Protein AF-A0A5S6QFU2-F1 (afdb_monomer_lite)

Sequence (114 aa):
MAAVKLAAVKLAAVKLAPVKIAAVKSAPSTAVMSLRLTETIKQETRMPIDNTVYWTDSTTVLYWLRTPARMSSFVVYRVAEIMEYSEAKDWRHVPGNLNPADDASRDVPANKLH

Secondary structure (DSSP, 8-state):
--------------------------HHHHHHHHHHHHHHHHHH-SS------EEES-HHHHHHHH--SS--HHHHHHHHHHHHH--GGGEEE--GGG-HHHHHHHT--GGG--

Structure (mmCIF, N/CA/C/O backbone):
data_AF-A0A5S6QFU2-F1
#
_entry.id   AF-A0A5S6QFU2-F1
#
loop_
_atom_site.group_PDB
_atom_site.id
_atom_site.type_symbol
_atom_site.label_atom_id
_atom_site.label_alt_id
_atom_site.label_comp_id
_atom_site.label_asym_id
_atom_site.label_entity_id
_atom_site.label_seq_id
_atom_site.pdbx_PDB_ins_code
_atom_site.Cartn_x
_atom_site.Cartn_y
_atom_site.Cartn_z
_atom_site.occupancy
_atom_site.B_iso_or_equiv
_atom_site.auth_seq_id
_atom_site.auth_comp_id
_atom_site.auth_asym_id
_atom_site.auth_atom_id
_atom_site.pdbx_PDB_model_num
ATOM 1 N N . MET A 1 1 ? -42.128 6.758 6.760 1.00 33.31 1 MET A N 1
ATOM 2 C CA . MET A 1 1 ? -41.348 5.639 6.190 1.00 33.31 1 MET A CA 1
ATOM 3 C C . MET A 1 1 ? -40.198 6.241 5.405 1.00 33.31 1 MET A C 1
ATOM 5 O O . MET A 1 1 ? -40.445 7.040 4.511 1.00 33.31 1 MET A O 1
ATOM 9 N N . ALA A 1 2 ? -38.970 5.989 5.849 1.00 33.03 2 ALA A N 1
ATOM 10 C CA . ALA A 1 2 ? -37.760 6.621 5.340 1.00 33.03 2 ALA A CA 1
ATOM 11 C C . ALA A 1 2 ? -37.339 6.030 3.987 1.00 33.03 2 ALA A C 1
ATOM 13 O O . ALA A 1 2 ? -37.441 4.825 3.779 1.00 33.03 2 ALA A O 1
ATOM 14 N N . ALA A 1 3 ? -36.798 6.873 3.111 1.00 26.97 3 ALA A N 1
ATOM 15 C CA . ALA A 1 3 ? -35.983 6.448 1.981 1.00 26.97 3 ALA A CA 1
ATOM 16 C C . ALA A 1 3 ? -34.717 7.311 1.976 1.00 26.97 3 ALA A C 1
ATOM 18 O O . ALA A 1 3 ? -34.680 8.396 1.399 1.00 26.97 3 ALA A O 1
ATOM 19 N N . VAL A 1 4 ? -33.686 6.848 2.682 1.00 25.03 4 VAL A N 1
ATOM 20 C CA . VAL A 1 4 ? -32.343 7.423 2.581 1.00 25.03 4 VAL A CA 1
ATOM 21 C C . VAL A 1 4 ? -31.719 6.835 1.319 1.00 25.03 4 VAL A C 1
ATOM 23 O O . VAL A 1 4 ? -31.363 5.661 1.280 1.00 25.03 4 VAL A O 1
ATOM 26 N N . LYS A 1 5 ? -31.650 7.640 0.255 1.00 26.06 5 LYS A N 1
ATOM 27 C CA . LYS A 1 5 ? -30.899 7.302 -0.959 1.00 26.06 5 LYS A CA 1
ATOM 28 C C . LYS A 1 5 ? -29.410 7.289 -0.617 1.00 26.06 5 LYS A C 1
ATOM 30 O O . LYS A 1 5 ? -28.877 8.291 -0.147 1.00 26.06 5 LYS A O 1
ATOM 35 N N . LEU A 1 6 ? -28.758 6.157 -0.863 1.00 23.86 6 LEU A N 1
ATOM 36 C CA . LEU A 1 6 ? -27.311 6.000 -0.759 1.00 23.86 6 LEU A CA 1
ATOM 37 C C . LEU A 1 6 ? -26.656 6.899 -1.822 1.00 23.86 6 LEU A C 1
ATOM 39 O O . LEU A 1 6 ? -26.741 6.624 -3.019 1.00 23.86 6 LEU A O 1
ATOM 43 N N . ALA A 1 7 ? -26.067 8.016 -1.401 1.00 23.62 7 ALA A N 1
ATOM 44 C CA . ALA A 1 7 ? -25.291 8.874 -2.282 1.00 23.62 7 ALA A CA 1
ATOM 45 C C . ALA A 1 7 ? -23.922 8.220 -2.502 1.00 23.62 7 ALA A C 1
ATOM 47 O O . ALA A 1 7 ? -23.097 8.163 -1.594 1.00 23.62 7 ALA A O 1
ATOM 48 N N . ALA A 1 8 ? -23.690 7.703 -3.707 1.00 24.34 8 ALA A N 1
ATOM 49 C CA . ALA A 1 8 ? -22.358 7.320 -4.146 1.00 24.34 8 ALA A CA 1
ATOM 50 C C . ALA A 1 8 ? -21.486 8.583 -4.181 1.00 24.34 8 ALA A C 1
ATOM 52 O O . ALA A 1 8 ? -21.774 9.515 -4.938 1.00 24.34 8 ALA A O 1
ATOM 53 N N . VAL A 1 9 ? -20.437 8.631 -3.357 1.00 23.47 9 VAL A N 1
ATOM 54 C CA . VAL A 1 9 ? -19.441 9.708 -3.396 1.00 23.47 9 VAL A CA 1
ATOM 55 C C . VAL A 1 9 ? -18.631 9.541 -4.678 1.00 23.47 9 VAL A C 1
ATOM 57 O O . VAL A 1 9 ? -17.622 8.846 -4.745 1.00 23.47 9 VAL A O 1
ATOM 60 N N . LYS A 1 10 ? -19.130 10.165 -5.741 1.00 24.03 10 LYS A N 1
ATOM 61 C CA . LYS A 1 10 ? -18.401 10.428 -6.974 1.00 24.03 10 LYS A CA 1
ATOM 62 C C . LYS A 1 10 ? -17.471 11.597 -6.651 1.00 24.03 10 LYS A C 1
ATOM 64 O O . LYS A 1 10 ? -17.948 12.717 -6.491 1.00 24.03 10 LYS A O 1
ATOM 69 N N . LEU A 1 11 ? -16.168 11.350 -6.509 1.00 28.27 11 LEU A N 1
ATOM 70 C CA . LEU A 1 11 ? -15.172 12.425 -6.478 1.00 28.27 11 LEU A CA 1
ATOM 71 C C . LEU A 1 11 ? -15.258 13.156 -7.823 1.00 28.27 11 LEU A C 1
ATOM 73 O O . LEU A 1 11 ? -14.747 12.692 -8.841 1.00 28.27 11 LEU A O 1
ATOM 77 N N . ALA A 1 12 ? -16.012 14.253 -7.852 1.00 25.98 12 ALA A N 1
ATOM 78 C CA . ALA A 1 12 ? -16.141 15.098 -9.021 1.00 25.98 12 ALA A CA 1
ATOM 79 C C . ALA A 1 12 ? -14.771 15.721 -9.300 1.00 25.98 12 ALA A C 1
ATOM 81 O O . ALA A 1 12 ? -14.246 16.481 -8.488 1.00 25.98 12 ALA A O 1
ATOM 82 N N . ALA A 1 13 ? -14.188 15.390 -10.450 1.00 29.97 13 ALA A N 1
ATOM 83 C CA . ALA A 1 13 ? -13.019 16.080 -10.962 1.00 29.97 13 ALA A CA 1
ATOM 84 C C . ALA A 1 13 ? -13.386 17.556 -11.182 1.00 29.97 13 ALA A C 1
ATOM 86 O O . ALA A 1 13 ? -14.076 17.907 -12.141 1.00 29.97 13 ALA A O 1
ATOM 87 N N . VAL A 1 14 ? -12.947 18.431 -10.277 1.00 27.80 14 VAL A N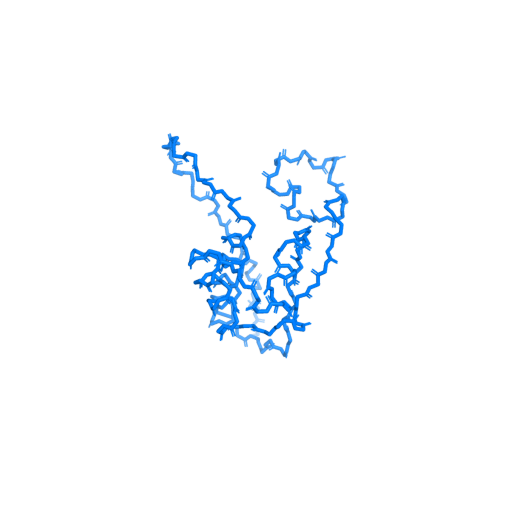 1
ATOM 88 C CA . VAL A 1 14 ? -12.969 19.875 -10.506 1.00 27.80 14 VAL A CA 1
ATOM 89 C C . VAL A 1 14 ? -11.963 20.152 -11.622 1.00 27.80 14 VAL A C 1
ATOM 91 O O . VAL A 1 14 ? -10.762 19.946 -11.452 1.00 27.80 14 VAL A O 1
ATOM 94 N N . LYS A 1 15 ? -12.451 20.591 -12.788 1.00 32.97 15 LYS A N 1
ATOM 95 C CA . LYS A 1 15 ? -11.609 21.096 -13.882 1.00 32.97 15 LYS A CA 1
ATOM 96 C C . LYS A 1 15 ? -10.897 22.369 -13.412 1.00 32.97 15 LYS A C 1
ATOM 98 O O . LYS A 1 15 ? -11.430 23.466 -13.547 1.00 32.97 15 LYS A O 1
ATOM 103 N N . LEU A 1 16 ? -9.690 22.221 -12.877 1.00 29.39 16 LEU A N 1
ATOM 104 C CA . LEU A 1 16 ? -8.722 23.309 -12.747 1.00 29.39 16 LEU A CA 1
ATOM 105 C C . LEU A 1 16 ? -7.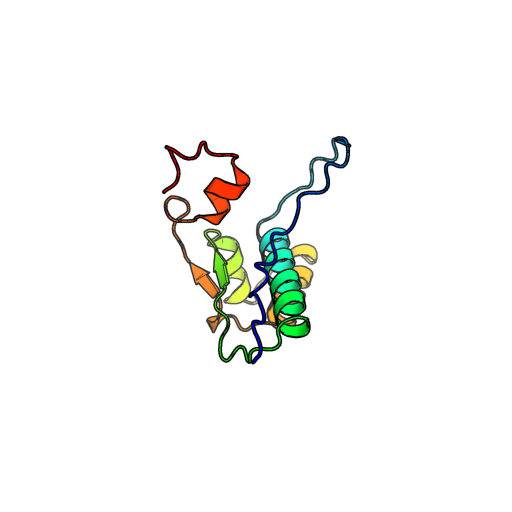859 23.324 -14.017 1.00 29.39 16 LEU A C 1
ATOM 107 O O . LEU A 1 16 ? -7.340 22.290 -14.434 1.00 29.39 16 LEU A O 1
ATOM 111 N N . ALA A 1 17 ? -7.765 24.485 -14.669 1.00 31.02 17 ALA A N 1
ATOM 112 C CA . ALA A 1 17 ? -6.983 24.693 -15.888 1.00 31.02 17 ALA A CA 1
ATOM 113 C C . ALA A 1 17 ? -5.505 24.267 -15.703 1.00 31.02 17 ALA A C 1
ATOM 115 O O . ALA A 1 17 ? -4.973 24.356 -14.594 1.00 31.02 17 ALA A O 1
ATOM 116 N N . PRO A 1 18 ? -4.821 23.790 -16.762 1.00 36.06 18 PRO A N 1
ATOM 117 C CA . PRO A 1 18 ? -3.590 23.029 -16.609 1.00 36.06 18 PRO A CA 1
ATOM 118 C C . PRO A 1 18 ? -2.398 23.951 -16.349 1.00 36.06 18 PRO A C 1
ATOM 120 O O . PRO A 1 18 ? -1.824 24.530 -17.270 1.00 36.06 18 PRO A O 1
ATOM 123 N N . VAL A 1 19 ? -1.955 24.024 -15.097 1.00 33.69 19 VAL A N 1
ATOM 124 C CA . VAL A 1 19 ? -0.565 24.382 -14.812 1.00 33.69 19 VAL A CA 1
ATOM 125 C C . VAL A 1 19 ? 0.262 23.133 -15.111 1.00 33.69 19 VAL A C 1
ATOM 127 O O . VAL A 1 19 ? 0.108 22.111 -14.443 1.00 33.69 19 VAL A O 1
ATOM 130 N N . LYS A 1 20 ? 1.118 23.179 -16.138 1.00 35.34 20 LYS A N 1
ATOM 131 C CA . LYS A 1 20 ? 2.079 22.106 -16.447 1.00 35.34 20 LYS A CA 1
ATOM 132 C C . LYS A 1 20 ? 3.187 22.072 -15.388 1.00 35.34 20 LYS A C 1
ATOM 134 O O . LYS A 1 20 ? 4.334 22.399 -15.660 1.00 35.34 20 LYS A O 1
ATOM 139 N N . ILE A 1 21 ? 2.841 21.666 -14.174 1.00 36.09 21 ILE A N 1
ATOM 140 C CA . ILE A 1 21 ? 3.796 21.086 -13.240 1.00 36.09 21 ILE A CA 1
ATOM 141 C C . ILE A 1 21 ? 3.713 19.597 -13.530 1.00 36.09 21 ILE A C 1
ATOM 143 O O . ILE A 1 21 ? 2.682 18.973 -13.279 1.00 36.09 21 ILE A O 1
ATOM 147 N N . ALA A 1 22 ? 4.761 19.027 -14.120 1.00 40.09 22 ALA A N 1
ATOM 148 C CA . ALA A 1 22 ? 4.888 17.581 -14.179 1.00 40.09 22 ALA A CA 1
ATOM 149 C C . ALA A 1 22 ? 4.978 17.085 -12.729 1.00 40.09 22 ALA A C 1
ATOM 151 O O . ALA A 1 22 ? 6.049 17.077 -12.127 1.00 40.09 22 ALA A O 1
ATOM 152 N N . ALA A 1 23 ? 3.833 16.760 -12.128 1.00 47.66 23 ALA A N 1
ATOM 153 C CA . ALA A 1 23 ? 3.791 16.109 -10.836 1.00 47.66 23 ALA A CA 1
ATOM 154 C C . ALA A 1 23 ? 4.516 14.778 -11.017 1.00 47.66 23 ALA A C 1
ATOM 156 O O . ALA A 1 23 ? 4.028 13.894 -11.723 1.00 47.66 23 ALA A O 1
ATOM 157 N N . VAL A 1 24 ? 5.708 14.653 -10.434 1.00 46.88 24 VAL A N 1
ATOM 158 C CA . VAL A 1 24 ? 6.432 13.386 -10.381 1.00 46.88 24 VAL A CA 1
ATOM 159 C C . VAL A 1 24 ? 5.574 12.439 -9.547 1.00 46.88 24 VAL A C 1
ATOM 161 O O . VAL A 1 24 ? 5.630 12.434 -8.318 1.00 46.88 24 VAL A O 1
ATOM 164 N N . LYS A 1 25 ? 4.711 11.670 -10.215 1.00 59.06 25 LYS A N 1
ATOM 165 C CA . LYS A 1 25 ? 3.901 10.622 -9.595 1.00 59.06 25 LYS A CA 1
ATOM 166 C C . LYS A 1 25 ? 4.818 9.442 -9.303 1.00 59.06 25 LYS A C 1
ATOM 168 O O . LYS A 1 25 ? 4.886 8.481 -10.060 1.00 59.06 25 LYS A O 1
ATOM 173 N N . SER A 1 26 ? 5.589 9.547 -8.227 1.00 71.00 26 SER A N 1
ATOM 174 C CA . SER A 1 26 ? 6.337 8.402 -7.723 1.00 71.00 26 SER A CA 1
ATOM 175 C C . SER A 1 26 ? 5.352 7.396 -7.114 1.00 71.00 26 SER A C 1
ATOM 177 O O . SER A 1 26 ? 4.405 7.798 -6.435 1.00 71.00 26 SER A O 1
ATOM 179 N N . ALA A 1 27 ? 5.578 6.094 -7.316 1.00 78.81 27 ALA A N 1
ATOM 180 C CA . ALA A 1 27 ? 4.771 5.034 -6.705 1.00 78.81 27 ALA A CA 1
ATOM 181 C C . ALA A 1 27 ? 4.495 5.226 -5.189 1.00 78.81 27 ALA A C 1
ATOM 183 O O . ALA A 1 27 ? 3.342 5.063 -4.784 1.00 78.81 27 ALA A O 1
ATOM 184 N N . PRO A 1 28 ? 5.463 5.652 -4.344 1.00 77.88 28 PRO A N 1
ATOM 185 C CA . PRO A 1 28 ? 5.186 5.880 -2.924 1.00 77.88 28 PRO A CA 1
ATOM 186 C C . PRO A 1 28 ? 4.292 7.105 -2.674 1.00 77.88 28 PRO A C 1
ATOM 188 O O . PRO A 1 28 ? 3.538 7.123 -1.707 1.00 77.88 28 PRO A O 1
ATOM 191 N N . SER A 1 29 ? 4.303 8.117 -3.549 1.00 83.00 29 SER A N 1
ATOM 192 C CA . SER A 1 29 ? 3.356 9.239 -3.458 1.00 83.00 29 SER A CA 1
ATOM 193 C C . SER A 1 29 ? 1.922 8.809 -3.774 1.00 83.00 29 SER A C 1
ATOM 195 O O . SER A 1 29 ? 0.992 9.267 -3.114 1.00 83.00 29 SER A O 1
ATOM 197 N N . THR A 1 30 ? 1.731 7.910 -4.742 1.00 82.00 30 THR A N 1
ATOM 198 C CA . THR A 1 30 ? 0.410 7.338 -5.055 1.00 82.00 30 THR A CA 1
ATOM 199 C C . THR A 1 30 ? -0.112 6.473 -3.906 1.00 82.00 30 THR A C 1
ATOM 201 O O . THR A 1 30 ? -1.291 6.554 -3.558 1.00 82.00 30 THR A O 1
ATOM 204 N N . ALA A 1 31 ? 0.769 5.695 -3.271 1.00 85.88 31 ALA A N 1
ATOM 205 C CA . ALA A 1 31 ? 0.444 4.904 -2.086 1.00 85.88 31 ALA A CA 1
ATOM 206 C C . ALA A 1 31 ? -0.019 5.794 -0.917 1.00 85.88 31 ALA A C 1
ATOM 208 O O . ALA A 1 31 ? -1.093 5.569 -0.365 1.00 85.88 31 ALA A O 1
ATOM 209 N N . VAL A 1 32 ? 0.724 6.866 -0.618 1.00 87.56 32 VAL A N 1
ATOM 210 C CA . VAL A 1 32 ? 0.334 7.861 0.398 1.00 87.56 32 VAL A CA 1
ATOM 211 C C . VAL A 1 32 ? -1.005 8.529 0.072 1.00 87.56 32 VAL A C 1
ATOM 213 O O . VAL A 1 32 ? -1.844 8.689 0.954 1.00 87.56 32 VAL A O 1
ATOM 216 N N . MET A 1 33 ? -1.241 8.911 -1.186 1.00 87.69 33 MET A N 1
ATOM 217 C CA . MET A 1 33 ? -2.519 9.515 -1.584 1.00 87.69 33 MET A CA 1
ATOM 218 C C . MET A 1 33 ? -3.694 8.557 -1.339 1.00 87.69 33 MET A C 1
ATOM 220 O O . MET A 1 33 ? -4.731 8.970 -0.824 1.00 87.69 33 MET A O 1
ATOM 224 N N . SER A 1 34 ? -3.518 7.278 -1.676 1.00 85.69 34 SER A N 1
ATOM 225 C CA . SER A 1 34 ? -4.541 6.241 -1.486 1.00 85.69 34 SER A CA 1
ATOM 226 C C . SER A 1 34 ? -4.850 6.016 -0.004 1.00 85.69 34 SER A C 1
ATOM 228 O O . SER A 1 34 ? -6.014 5.881 0.375 1.00 85.69 34 SER A O 1
ATOM 230 N N . LEU A 1 35 ? -3.817 6.045 0.840 1.00 88.62 35 LEU A N 1
ATOM 231 C CA . LEU A 1 35 ? -3.938 5.959 2.293 1.00 88.62 35 LEU A CA 1
ATOM 232 C C . LEU A 1 35 ? -4.756 7.130 2.856 1.00 88.62 35 LEU A C 1
ATOM 234 O O . LEU A 1 35 ? -5.764 6.918 3.520 1.00 88.62 35 LEU A O 1
ATOM 238 N N . ARG A 1 36 ? -4.382 8.369 2.514 1.00 89.69 36 ARG A N 1
ATOM 239 C CA . ARG A 1 36 ? -5.084 9.580 2.971 1.00 89.69 36 ARG A CA 1
ATOM 240 C C . ARG A 1 36 ? -6.550 9.591 2.544 1.00 89.69 36 ARG A C 1
ATOM 242 O O . ARG A 1 36 ? -7.415 9.920 3.347 1.00 89.69 36 ARG A O 1
ATOM 249 N N . LEU A 1 37 ? -6.833 9.197 1.299 1.00 88.38 37 LEU A N 1
ATOM 250 C CA . LEU A 1 37 ? -8.206 9.073 0.810 1.00 88.38 37 LEU A CA 1
ATOM 251 C C . LEU A 1 37 ? -8.996 8.036 1.617 1.00 88.38 37 LEU A C 1
ATOM 253 O O . LEU A 1 37 ? -10.160 8.262 1.936 1.00 88.38 37 LEU A O 1
ATOM 257 N N . THR A 1 38 ? -8.364 6.916 1.960 1.00 87.50 38 THR A N 1
ATOM 258 C CA . THR A 1 38 ? -8.991 5.866 2.768 1.00 87.50 38 THR A CA 1
ATOM 259 C C . THR A 1 38 ? -9.326 6.367 4.169 1.00 87.50 38 THR A C 1
ATOM 261 O O . THR A 1 38 ? -10.426 6.111 4.650 1.00 87.50 38 THR A O 1
ATOM 264 N N . GLU A 1 39 ? -8.438 7.145 4.789 1.00 88.81 39 GLU A N 1
ATOM 265 C CA . GLU A 1 39 ? -8.706 7.781 6.082 1.00 88.81 39 GLU A CA 1
ATOM 266 C C . GLU A 1 39 ? -9.866 8.778 6.001 1.00 88.81 39 GLU A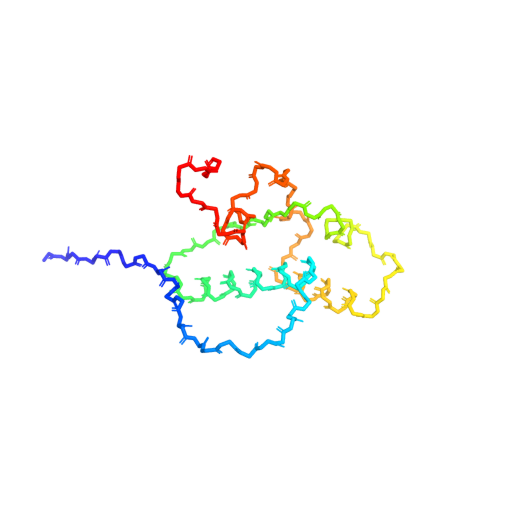 C 1
ATOM 268 O O . GLU A 1 39 ? -10.759 8.746 6.845 1.00 88.81 39 GLU A O 1
ATOM 273 N N . THR A 1 40 ? -9.942 9.590 4.942 1.00 89.62 40 THR A N 1
ATOM 274 C CA . THR A 1 40 ? -11.112 10.453 4.709 1.00 89.62 40 THR A CA 1
ATOM 275 C C . THR A 1 40 ? -12.394 9.633 4.558 1.00 89.62 40 THR A C 1
ATOM 277 O O . THR A 1 40 ? -13.408 9.956 5.166 1.00 89.62 40 THR A O 1
ATOM 280 N N . ILE A 1 41 ? -12.370 8.534 3.798 1.00 87.69 41 ILE A N 1
ATOM 281 C CA . ILE A 1 41 ? -13.546 7.665 3.630 1.00 87.69 41 ILE A CA 1
ATOM 282 C C . ILE A 1 41 ? -13.973 7.055 4.968 1.00 87.69 41 ILE A C 1
ATOM 284 O O . ILE A 1 41 ? -15.166 7.036 5.256 1.00 87.69 41 ILE A O 1
ATOM 288 N N . LYS A 1 42 ? -13.026 6.586 5.789 1.00 85.38 42 LYS A N 1
ATOM 289 C CA . LYS A 1 42 ? -13.301 6.042 7.128 1.00 85.38 42 LYS A CA 1
ATOM 290 C C . LYS A 1 42 ? -13.919 7.082 8.062 1.00 85.38 42 LYS A C 1
ATOM 292 O O . LYS A 1 42 ? -14.798 6.733 8.839 1.00 85.38 42 LYS A O 1
ATOM 297 N N . GLN A 1 43 ? -13.475 8.334 7.981 1.00 88.56 43 GLN A N 1
ATOM 298 C CA . GLN A 1 43 ? -14.008 9.432 8.793 1.00 88.56 43 GLN A CA 1
ATOM 299 C C . G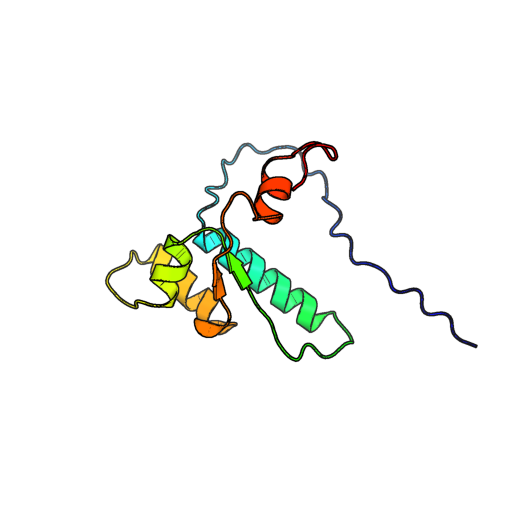LN A 1 43 ? -15.427 9.835 8.372 1.00 88.56 43 GLN A C 1
ATOM 301 O O . GLN A 1 43 ? -16.269 10.110 9.223 1.00 88.56 43 GLN A O 1
ATOM 306 N N . GLU A 1 44 ? -15.700 9.855 7.067 1.00 92.00 44 GLU A N 1
ATOM 307 C CA . GLU A 1 44 ? -16.976 10.334 6.520 1.00 92.00 44 GLU A CA 1
ATOM 308 C C . GLU A 1 44 ? -18.046 9.235 6.414 1.00 92.00 44 GLU A C 1
ATOM 310 O O . GLU A 1 44 ? -19.247 9.516 6.317 1.00 92.00 44 GLU A O 1
ATOM 315 N N . THR A 1 45 ? -17.644 7.961 6.412 1.00 88.56 45 THR A N 1
ATOM 316 C CA . THR A 1 45 ? -18.589 6.846 6.338 1.00 88.56 45 THR A CA 1
ATOM 317 C C . THR A 1 45 ? -19.272 6.600 7.680 1.00 88.56 45 THR A C 1
ATOM 319 O O . THR A 1 45 ? -18.664 6.606 8.744 1.00 88.56 45 THR A O 1
ATOM 322 N N . ARG A 1 46 ? -20.575 6.313 7.631 1.00 88.94 46 ARG A N 1
ATOM 323 C CA . ARG A 1 46 ? -21.362 5.903 8.809 1.00 88.94 46 ARG A CA 1
ATOM 324 C C . ARG A 1 46 ? -21.334 4.394 9.047 1.00 88.94 46 ARG A C 1
ATOM 326 O O . ARG A 1 46 ? -21.939 3.921 10.004 1.00 88.94 46 ARG A O 1
ATOM 333 N N . MET A 1 47 ? -20.713 3.641 8.141 1.00 86.56 47 MET A N 1
ATOM 334 C CA . MET A 1 47 ? -20.613 2.187 8.216 1.00 86.56 47 MET A CA 1
ATOM 335 C C . MET A 1 47 ? -19.248 1.794 8.784 1.00 86.56 47 MET A C 1
ATOM 337 O O . MET A 1 47 ? -18.244 2.313 8.297 1.00 86.56 47 MET A O 1
ATOM 341 N N . PRO A 1 48 ? -19.183 0.882 9.769 1.00 83.50 48 PRO A N 1
ATOM 342 C CA . PRO A 1 48 ? -17.905 0.391 10.263 1.00 83.50 48 PRO A CA 1
ATOM 343 C C . PRO A 1 48 ? -17.138 -0.305 9.131 1.00 83.50 48 PRO A C 1
ATOM 345 O O . PRO A 1 48 ? -17.712 -1.066 8.351 1.00 83.50 48 PRO A O 1
ATOM 348 N N . ILE A 1 49 ? -15.841 -0.014 9.032 1.00 83.94 49 ILE A N 1
ATOM 349 C CA . ILE A 1 49 ? -14.918 -0.692 8.119 1.00 83.94 49 ILE A CA 1
ATOM 350 C C . ILE A 1 49 ? -14.067 -1.632 8.967 1.00 83.94 49 ILE A C 1
ATOM 352 O O . ILE A 1 49 ? -13.163 -1.184 9.667 1.00 83.94 49 ILE A O 1
ATOM 356 N N . ASP A 1 50 ? -14.359 -2.930 8.891 1.00 83.38 50 ASP A N 1
ATOM 357 C CA . ASP A 1 50 ? -13.672 -3.948 9.699 1.00 83.38 50 ASP A CA 1
ATOM 358 C C . ASP A 1 50 ? -12.255 -4.250 9.195 1.00 83.38 50 ASP A C 1
ATOM 360 O O . ASP A 1 50 ? -11.378 -4.630 9.967 1.00 83.38 50 ASP A O 1
ATOM 364 N N . ASN A 1 51 ? -12.022 -4.109 7.885 1.00 84.50 51 ASN A N 1
ATOM 365 C CA . ASN A 1 51 ? -10.733 -4.402 7.269 1.00 84.50 51 ASN A CA 1
ATOM 366 C C . ASN A 1 51 ? -10.479 -3.525 6.037 1.00 84.50 51 ASN A C 1
ATOM 368 O O . ASN A 1 51 ? -11.402 -3.179 5.301 1.00 84.50 51 ASN A O 1
ATOM 372 N N . THR A 1 52 ? -9.212 -3.199 5.788 1.00 88.25 52 THR A N 1
ATOM 373 C CA . THR A 1 52 ? -8.760 -2.422 4.629 1.00 88.25 52 THR A CA 1
ATOM 374 C C . THR A 1 52 ? -7.632 -3.169 3.926 1.00 88.25 52 THR A C 1
ATOM 376 O O . THR A 1 52 ? -6.692 -3.618 4.570 1.00 88.25 52 THR A O 1
ATOM 379 N N . VAL A 1 53 ? -7.711 -3.298 2.599 1.00 89.81 53 VAL A N 1
ATOM 380 C CA . VAL A 1 53 ? -6.660 -3.925 1.783 1.00 89.81 53 VAL A CA 1
ATOM 381 C C . VAL A 1 53 ? -6.217 -2.947 0.704 1.00 89.81 53 VAL A C 1
ATOM 383 O O . VAL A 1 53 ? -7.043 -2.452 -0.062 1.00 89.81 53 VAL A O 1
ATOM 386 N N . TYR A 1 54 ? -4.911 -2.713 0.616 1.00 89.88 54 TYR A N 1
ATOM 387 C CA . TYR A 1 54 ? -4.294 -1.833 -0.371 1.00 89.88 54 TYR A CA 1
ATOM 388 C C . TYR A 1 54 ? -3.653 -2.662 -1.484 1.00 89.88 54 TYR A C 1
ATOM 390 O O . TYR A 1 54 ? -2.841 -3.551 -1.227 1.00 89.88 54 TYR A O 1
ATOM 398 N N . TRP A 1 55 ? -3.998 -2.370 -2.735 1.00 89.31 55 TRP A N 1
ATOM 399 C CA . TRP A 1 55 ? -3.436 -3.050 -3.902 1.00 89.31 55 TRP A CA 1
ATOM 400 C C . TRP A 1 55 ? -2.482 -2.124 -4.650 1.00 89.31 55 TRP A C 1
ATOM 402 O O . TRP A 1 55 ? -2.789 -0.956 -4.880 1.00 89.31 55 TRP A O 1
ATOM 412 N N . THR A 1 56 ? -1.318 -2.643 -5.038 1.00 87.62 56 THR A N 1
ATOM 413 C CA . THR A 1 56 ? -0.348 -1.913 -5.860 1.00 87.62 56 THR A CA 1
ATOM 414 C C . THR A 1 56 ? 0.331 -2.835 -6.867 1.00 87.62 56 THR A C 1
ATOM 416 O O . THR A 1 56 ? 0.680 -3.978 -6.568 1.00 87.62 56 THR A O 1
ATOM 419 N N . ASP A 1 57 ? 0.559 -2.330 -8.071 1.00 86.81 57 ASP A N 1
ATOM 420 C CA . ASP A 1 57 ? 1.404 -2.958 -9.088 1.00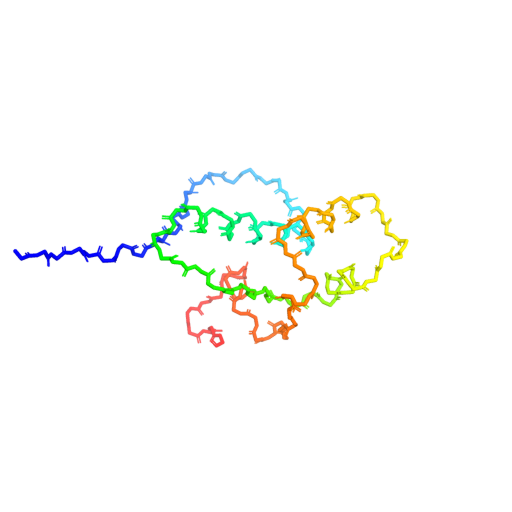 86.81 57 ASP A CA 1
ATOM 421 C C . ASP A 1 57 ? 2.894 -2.647 -8.908 1.00 86.81 57 ASP A C 1
ATOM 423 O O . ASP A 1 57 ? 3.751 -3.259 -9.546 1.00 86.81 57 ASP A O 1
ATOM 427 N N . SER A 1 58 ? 3.233 -1.755 -7.976 1.00 86.88 58 SER A N 1
ATOM 428 C CA . SER A 1 58 ? 4.611 -1.410 -7.678 1.00 86.88 58 SER A CA 1
ATOM 429 C C . SER A 1 58 ? 5.230 -2.413 -6.708 1.00 86.88 58 SER A C 1
ATOM 431 O O . SER A 1 58 ? 5.082 -2.323 -5.486 1.00 86.88 58 SER A O 1
ATOM 433 N N . THR A 1 59 ? 6.011 -3.344 -7.251 1.00 87.44 59 THR A N 1
ATOM 434 C CA . THR A 1 59 ? 6.864 -4.236 -6.448 1.00 87.44 59 THR A CA 1
ATOM 435 C C . THR A 1 59 ? 7.861 -3.453 -5.591 1.00 87.44 59 THR A C 1
ATOM 437 O O . THR A 1 59 ? 8.186 -3.886 -4.489 1.00 87.44 59 THR A O 1
ATOM 440 N N . THR A 1 60 ? 8.274 -2.263 -6.037 1.00 87.31 60 THR A N 1
ATOM 441 C CA . THR A 1 60 ? 9.117 -1.329 -5.281 1.00 87.31 60 THR A CA 1
ATOM 442 C C . THR A 1 60 ? 8.454 -0.860 -3.984 1.00 87.31 60 THR A C 1
ATOM 444 O O . THR A 1 60 ? 9.088 -0.904 -2.932 1.00 87.31 60 THR A O 1
ATOM 447 N N . VAL A 1 61 ? 7.176 -0.457 -4.025 1.00 86.69 61 VAL A N 1
ATOM 448 C CA . VAL A 1 61 ? 6.430 -0.060 -2.815 1.00 86.69 61 VAL A CA 1
ATOM 449 C C . VAL A 1 61 ? 6.337 -1.235 -1.845 1.00 86.69 61 VAL A C 1
ATOM 451 O O . VAL A 1 61 ? 6.640 -1.089 -0.665 1.00 86.69 61 VAL A O 1
ATOM 454 N N . LEU A 1 62 ? 6.002 -2.424 -2.349 1.00 90.50 62 LEU A N 1
ATOM 455 C CA . LEU A 1 62 ? 5.906 -3.631 -1.526 1.00 90.50 62 LEU A CA 1
ATOM 456 C C . LEU A 1 62 ? 7.241 -4.043 -0.904 1.00 90.50 62 LEU A C 1
ATOM 458 O O . LEU A 1 62 ? 7.272 -4.486 0.243 1.00 90.50 62 LEU A O 1
ATOM 462 N N . TYR A 1 63 ? 8.337 -3.906 -1.648 1.00 90.06 63 TYR A N 1
ATOM 463 C CA . TYR A 1 63 ? 9.680 -4.150 -1.140 1.00 90.06 63 TYR A CA 1
ATOM 464 C C . TYR A 1 63 ? 10.001 -3.202 0.019 1.00 90.06 63 TYR A C 1
ATOM 466 O O . TYR A 1 63 ? 10.419 -3.651 1.085 1.00 90.06 63 TYR A O 1
ATOM 474 N N . TRP A 1 64 ? 9.730 -1.906 -0.140 1.00 88.75 64 TRP A N 1
ATOM 475 C CA . TRP A 1 64 ? 10.009 -0.925 0.906 1.00 88.75 64 TRP A CA 1
ATOM 476 C C . TRP A 1 64 ? 9.183 -1.127 2.177 1.00 88.75 64 TRP A C 1
ATOM 478 O O . TRP A 1 64 ? 9.709 -0.964 3.274 1.00 88.75 64 TRP A O 1
ATOM 488 N N . LEU A 1 65 ? 7.920 -1.538 2.052 1.00 90.12 65 LEU A N 1
ATOM 489 C CA . LEU A 1 65 ? 7.073 -1.828 3.214 1.00 90.12 65 LEU A CA 1
ATOM 490 C C . LEU A 1 65 ? 7.550 -3.051 4.009 1.00 90.12 65 LEU A C 1
ATOM 492 O O . LEU A 1 65 ? 7.300 -3.143 5.207 1.00 90.12 65 LEU A O 1
ATOM 496 N N . ARG A 1 66 ? 8.233 -3.999 3.357 1.00 90.62 66 ARG A N 1
ATOM 497 C CA . ARG A 1 66 ? 8.680 -5.257 3.979 1.00 90.62 66 ARG A CA 1
ATOM 498 C C . ARG A 1 66 ? 10.134 -5.245 4.424 1.00 90.62 66 ARG A C 1
ATOM 500 O O . ARG A 1 66 ? 10.539 -6.114 5.190 1.00 90.62 66 ARG A O 1
ATOM 507 N N . THR A 1 67 ? 10.943 -4.319 3.926 1.00 84.88 67 THR A N 1
ATOM 508 C CA . THR A 1 67 ? 12.386 -4.319 4.168 1.00 84.88 67 THR A CA 1
ATOM 509 C C . THR A 1 67 ? 12.841 -2.945 4.642 1.00 84.88 67 THR A C 1
ATOM 511 O O . THR A 1 67 ? 12.963 -2.043 3.824 1.00 84.88 67 THR A O 1
ATOM 514 N N . PRO A 1 68 ? 13.180 -2.765 5.929 1.00 63.91 68 PRO A N 1
ATOM 515 C CA . PRO A 1 68 ? 13.564 -1.459 6.475 1.00 63.91 68 PRO A CA 1
ATOM 516 C C . PRO A 1 68 ? 14.996 -0.993 6.112 1.00 63.91 68 PRO A C 1
ATOM 518 O O . PRO A 1 68 ? 15.585 -0.192 6.832 1.00 63.91 68 PRO A O 1
ATOM 521 N N . ALA A 1 69 ? 15.604 -1.465 5.017 1.00 68.12 69 ALA A N 1
ATOM 522 C CA . ALA A 1 69 ? 17.028 -1.231 4.746 1.00 68.12 69 ALA A CA 1
ATOM 523 C C . ALA A 1 69 ? 17.304 -0.156 3.675 1.00 68.12 69 ALA A C 1
ATOM 525 O O . ALA A 1 69 ? 16.741 -0.190 2.584 1.00 68.12 69 ALA A O 1
ATOM 526 N N . ARG A 1 70 ? 18.232 0.760 4.011 1.00 71.31 70 ARG A N 1
ATOM 527 C CA . ARG A 1 70 ? 18.903 1.785 3.173 1.00 71.31 70 ARG A CA 1
ATOM 528 C C . ARG A 1 70 ? 18.056 2.341 2.020 1.00 71.31 70 ARG A C 1
ATOM 530 O O . ARG A 1 70 ? 18.274 2.022 0.854 1.00 71.31 70 ARG A O 1
ATOM 537 N N . MET A 1 71 ? 17.150 3.250 2.360 1.00 82.69 71 MET A N 1
ATOM 538 C CA . MET A 1 71 ? 16.396 4.054 1.397 1.00 82.69 71 MET A CA 1
ATOM 539 C C . MET A 1 71 ? 16.776 5.530 1.527 1.00 82.69 71 MET A C 1
ATOM 541 O O . MET A 1 71 ? 17.334 5.949 2.541 1.00 82.69 71 MET A O 1
ATOM 545 N N . SER A 1 72 ? 16.469 6.334 0.508 1.00 85.94 72 SER A N 1
ATOM 546 C CA . SER A 1 72 ? 16.618 7.788 0.611 1.00 85.94 72 SER A CA 1
ATOM 547 C C . SER A 1 72 ? 15.653 8.359 1.656 1.00 85.94 72 SER A C 1
ATOM 549 O O . SER A 1 72 ? 14.576 7.805 1.878 1.00 85.94 72 SER A O 1
ATOM 551 N N . SER A 1 73 ? 15.989 9.507 2.254 1.00 87.44 73 SER A N 1
ATOM 552 C CA . SER A 1 73 ? 15.130 10.164 3.254 1.00 87.44 73 SER A CA 1
ATOM 553 C C . SER A 1 73 ? 13.715 10.443 2.734 1.00 87.44 73 SER A C 1
ATOM 555 O O . SER A 1 73 ? 12.754 10.352 3.491 1.00 87.44 73 SER A O 1
ATOM 557 N N . PHE A 1 74 ? 13.571 10.717 1.430 1.00 85.19 74 PHE A N 1
ATOM 558 C CA . PHE A 1 74 ? 12.265 10.874 0.787 1.00 85.19 74 PHE A CA 1
ATOM 559 C C . PHE A 1 74 ? 11.422 9.597 0.881 1.00 85.19 74 PHE A C 1
ATOM 561 O O . PHE A 1 74 ? 10.253 9.658 1.249 1.00 85.19 74 PHE A O 1
ATOM 568 N N . VAL A 1 75 ? 12.009 8.441 0.565 1.00 86.50 75 VAL A N 1
ATOM 569 C CA . VAL A 1 75 ? 11.302 7.157 0.622 1.00 86.50 75 VAL A CA 1
ATOM 570 C C . VAL A 1 75 ? 11.009 6.777 2.070 1.00 86.50 75 VAL A C 1
ATOM 572 O O . VAL A 1 75 ? 9.885 6.383 2.356 1.00 86.50 75 VAL A O 1
ATOM 575 N N . VAL A 1 76 ? 11.961 6.969 2.990 1.00 87.81 76 VAL A N 1
ATOM 576 C CA . VAL A 1 76 ? 11.753 6.703 4.425 1.00 87.81 76 VAL A CA 1
ATOM 577 C C . VAL A 1 76 ? 10.568 7.498 4.966 1.00 87.81 76 VAL A C 1
ATOM 579 O O . VAL A 1 76 ? 9.705 6.920 5.614 1.00 87.81 76 VAL A O 1
ATOM 582 N N . TYR A 1 77 ? 10.482 8.795 4.653 1.00 89.75 77 TYR A N 1
ATOM 583 C CA . TYR A 1 77 ? 9.363 9.634 5.085 1.00 89.75 77 TYR A CA 1
ATOM 584 C C . TYR A 1 77 ? 8.016 9.118 4.559 1.00 89.75 77 TYR A C 1
ATOM 586 O O . TYR A 1 77 ? 7.044 9.043 5.304 1.00 89.75 77 TYR A O 1
ATOM 594 N N . ARG A 1 78 ? 7.958 8.704 3.287 1.00 89.38 78 ARG A N 1
ATOM 595 C CA . ARG A 1 78 ? 6.728 8.165 2.684 1.00 89.38 78 ARG A CA 1
ATOM 596 C C . ARG A 1 78 ? 6.346 6.799 3.237 1.00 89.38 78 ARG A C 1
ATOM 598 O O . ARG A 1 78 ? 5.168 6.550 3.448 1.00 89.38 78 ARG A O 1
ATOM 605 N N . VAL A 1 79 ? 7.319 5.926 3.479 1.00 89.25 79 VAL A N 1
ATOM 606 C CA . VAL A 1 79 ? 7.083 4.620 4.107 1.00 89.25 79 VAL A CA 1
ATOM 607 C C . VAL A 1 79 ? 6.600 4.804 5.542 1.00 89.25 79 VAL A C 1
ATOM 609 O O . VAL A 1 79 ? 5.644 4.144 5.928 1.00 89.25 79 VAL A O 1
ATOM 612 N N . ALA A 1 80 ? 7.197 5.723 6.304 1.00 89.88 80 ALA A N 1
ATOM 613 C CA . ALA A 1 80 ? 6.752 6.042 7.658 1.00 89.88 80 ALA A CA 1
ATOM 614 C C . ALA A 1 80 ? 5.295 6.526 7.670 1.00 89.88 80 ALA A C 1
ATOM 616 O O . ALA A 1 80 ? 4.495 6.008 8.438 1.00 89.88 80 ALA A O 1
ATOM 617 N N . GLU A 1 81 ? 4.938 7.436 6.760 1.00 91.31 81 GLU A N 1
ATOM 618 C CA . GLU A 1 81 ? 3.560 7.909 6.594 1.00 91.31 81 GLU A CA 1
ATOM 619 C C . GLU A 1 81 ? 2.593 6.764 6.238 1.00 91.31 81 GLU A C 1
ATOM 621 O O . GLU A 1 81 ? 1.507 6.677 6.797 1.00 91.31 81 GLU A O 1
ATOM 626 N N . ILE A 1 82 ? 2.984 5.840 5.350 1.00 90.00 82 ILE A N 1
ATOM 627 C CA . ILE A 1 82 ? 2.159 4.665 5.016 1.00 90.00 82 ILE A CA 1
ATOM 628 C C . ILE A 1 82 ? 1.950 3.758 6.233 1.00 90.00 82 ILE A C 1
ATOM 630 O O . ILE A 1 82 ? 0.838 3.280 6.467 1.00 90.00 82 ILE A O 1
ATOM 634 N N . MET A 1 83 ? 3.010 3.533 7.004 1.00 90.81 83 MET A N 1
ATOM 635 C CA . MET A 1 83 ? 3.005 2.627 8.153 1.00 90.81 83 MET A CA 1
ATOM 636 C C . MET A 1 83 ? 2.325 3.228 9.395 1.00 90.81 83 MET A C 1
ATOM 638 O O . MET A 1 83 ? 2.039 2.502 10.340 1.00 90.81 83 MET A O 1
ATOM 642 N N . GLU A 1 84 ? 2.044 4.535 9.404 1.00 91.25 84 GLU A N 1
ATOM 643 C CA . GLU A 1 84 ? 1.271 5.201 10.462 1.00 91.25 84 GLU A CA 1
ATOM 644 C C . GLU A 1 84 ? -0.219 4.811 10.419 1.00 91.25 84 GLU A C 1
ATOM 646 O O . GLU A 1 84 ? -0.853 4.704 11.467 1.00 91.25 84 GLU A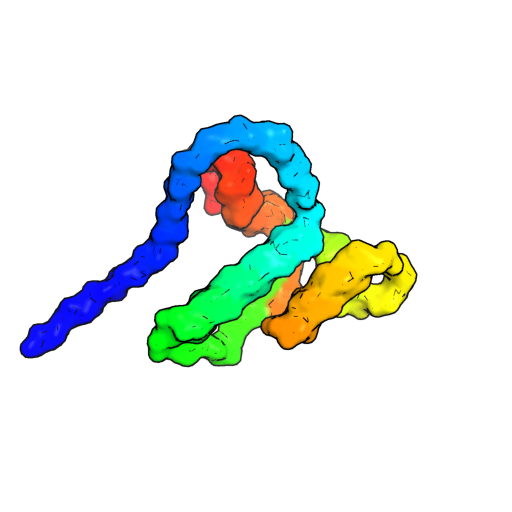 O 1
ATOM 651 N N . TYR A 1 85 ? -0.766 4.540 9.225 1.00 86.38 85 TYR A N 1
ATOM 652 C CA . TYR A 1 85 ? -2.198 4.251 9.020 1.00 86.38 85 TYR A CA 1
ATOM 653 C C . TYR A 1 85 ? -2.478 2.867 8.406 1.00 86.38 85 TYR A C 1
ATOM 655 O O . TYR A 1 85 ? -3.627 2.529 8.110 1.00 86.38 85 TYR A O 1
ATOM 663 N N . SER A 1 86 ? -1.443 2.063 8.163 1.00 90.12 86 SER A N 1
ATOM 664 C CA . SER A 1 86 ? -1.572 0.700 7.640 1.00 90.12 86 SER A CA 1
ATOM 665 C C . SER A 1 86 ? -0.411 -0.182 8.078 1.00 90.12 86 SER A C 1
ATOM 667 O O . SER A 1 86 ? 0.651 0.309 8.447 1.00 90.12 86 SER A O 1
ATOM 669 N N . GLU A 1 87 ? -0.582 -1.495 7.988 1.00 91.25 87 GLU A N 1
ATOM 670 C CA . GLU A 1 87 ? 0.489 -2.458 8.212 1.00 91.25 87 GLU A CA 1
ATOM 671 C C . GLU A 1 87 ? 0.964 -3.070 6.890 1.00 91.25 87 GLU A C 1
ATOM 673 O O . GLU A 1 87 ? 0.188 -3.248 5.955 1.00 91.25 87 GLU A O 1
ATOM 678 N N . ALA A 1 88 ? 2.221 -3.521 6.814 1.00 91.38 88 ALA A N 1
ATOM 679 C CA . ALA A 1 88 ? 2.752 -4.182 5.612 1.00 91.38 88 ALA A CA 1
ATOM 680 C C . ALA A 1 88 ? 1.931 -5.407 5.144 1.00 91.38 88 ALA A C 1
ATOM 682 O O . ALA A 1 88 ? 1.980 -5.767 3.965 1.00 91.38 88 ALA A O 1
ATOM 683 N N . LYS A 1 89 ? 1.178 -6.052 6.049 1.00 91.81 89 LYS A N 1
ATOM 684 C CA . LYS A 1 89 ? 0.282 -7.184 5.745 1.00 91.81 89 LYS A CA 1
ATOM 685 C C . LYS A 1 89 ? -0.985 -6.769 4.982 1.00 91.81 89 LYS A C 1
ATOM 687 O O . LYS A 1 89 ? -1.574 -7.604 4.295 1.00 91.81 89 LYS A O 1
ATOM 692 N N . ASP A 1 90 ? -1.365 -5.494 5.054 1.00 91.50 90 ASP A N 1
ATOM 693 C CA . ASP A 1 90 ? -2.553 -4.945 4.393 1.00 91.50 90 ASP A CA 1
ATOM 694 C C . ASP A 1 90 ? -2.302 -4.687 2.898 1.00 91.50 90 ASP A C 1
ATOM 696 O O . ASP A 1 90 ? -3.239 -4.463 2.132 1.00 91.50 90 ASP A O 1
ATOM 700 N N . TRP A 1 91 ? -1.035 -4.748 2.466 1.00 92.38 91 TRP A N 1
ATOM 701 C CA . TRP A 1 91 ? -0.600 -4.430 1.108 1.00 92.38 91 TRP A CA 1
ATOM 702 C C . TRP A 1 91 ? -0.377 -5.676 0.249 1.00 92.38 91 TRP A C 1
ATOM 704 O O . TRP A 1 91 ? 0.421 -6.567 0.567 1.00 92.38 91 TRP A O 1
ATOM 714 N N . ARG A 1 92 ? -1.043 -5.707 -0.907 1.00 90.31 92 ARG A N 1
ATOM 715 C CA . ARG A 1 92 ? -1.013 -6.810 -1.872 1.00 90.31 92 ARG A CA 1
ATOM 716 C C . ARG A 1 92 ? -0.539 -6.348 -3.243 1.00 90.31 92 ARG A C 1
ATOM 718 O O . ARG A 1 92 ? -0.721 -5.195 -3.631 1.00 90.31 92 ARG A O 1
ATOM 725 N N . HIS A 1 93 ? 0.066 -7.277 -3.978 1.00 90.81 93 HIS A N 1
ATOM 726 C CA . HIS A 1 93 ? 0.448 -7.039 -5.363 1.00 90.81 93 HIS A CA 1
ATOM 727 C C . HIS A 1 93 ? -0.720 -7.331 -6.302 1.00 90.81 93 HIS A C 1
ATOM 729 O O . HIS A 1 93 ? -1.339 -8.388 -6.185 1.00 90.81 93 HIS A O 1
ATOM 735 N N . VAL A 1 94 ? -0.967 -6.437 -7.257 1.00 87.19 94 VAL A N 1
ATOM 736 C CA . VAL A 1 94 ? -1.778 -6.716 -8.446 1.00 87.19 94 VAL A CA 1
ATOM 737 C C . VAL A 1 94 ? -0.900 -6.529 -9.688 1.00 87.19 94 VAL A C 1
ATOM 739 O O . VAL A 1 94 ? -0.207 -5.520 -9.772 1.00 87.19 94 VAL A O 1
ATOM 742 N N . PRO A 1 95 ? -0.870 -7.464 -10.651 1.00 87.56 95 PRO A N 1
ATOM 743 C CA . PRO A 1 95 ? -0.183 -7.235 -11.921 1.00 87.56 95 PRO A CA 1
ATOM 744 C C . PRO A 1 95 ? -0.707 -5.971 -12.615 1.00 87.56 95 PRO A C 1
ATOM 746 O O . PRO A 1 95 ? -1.913 -5.740 -12.619 1.00 87.56 95 PRO A O 1
ATOM 749 N N . GLY A 1 96 ? 0.165 -5.163 -13.229 1.00 81.56 96 GLY A N 1
ATOM 750 C CA . GLY A 1 96 ? -0.242 -3.884 -13.838 1.00 81.56 96 GLY A CA 1
ATOM 751 C C . GLY A 1 96 ? -1.327 -4.026 -14.916 1.00 81.56 96 GLY A C 1
ATOM 752 O O . GLY A 1 96 ? -2.234 -3.209 -15.000 1.00 81.56 96 GLY A O 1
ATOM 753 N N . ASN A 1 97 ? -1.316 -5.125 -15.675 1.00 82.44 97 ASN A N 1
ATOM 754 C CA . ASN A 1 97 ? -2.355 -5.444 -16.664 1.00 82.44 97 ASN A CA 1
ATOM 755 C C . ASN A 1 97 ? -3.711 -5.853 -16.056 1.00 82.44 97 ASN A C 1
ATOM 757 O O . ASN A 1 97 ? -4.667 -6.026 -16.803 1.00 82.44 97 ASN A O 1
ATOM 761 N N . LEU A 1 98 ? -3.771 -6.060 -14.741 1.00 82.44 98 LEU A N 1
ATOM 762 C CA . LEU A 1 98 ? -4.978 -6.357 -13.969 1.00 82.44 98 LEU A CA 1
ATOM 763 C C . LEU A 1 98 ? -5.276 -5.247 -12.949 1.00 82.44 98 LEU A C 1
ATOM 765 O O . LEU A 1 98 ? -6.119 -5.434 -12.074 1.00 82.44 98 LEU A O 1
ATOM 769 N N . ASN A 1 99 ? -4.554 -4.122 -13.004 1.00 82.88 99 ASN A N 1
ATOM 770 C CA . ASN A 1 99 ? -4.704 -3.019 -12.068 1.00 82.88 99 ASN A CA 1
ATOM 771 C C . ASN A 1 99 ? -5.724 -2.003 -12.615 1.00 82.88 99 ASN A C 1
ATOM 773 O O . ASN A 1 99 ? -5.348 -1.150 -13.418 1.00 82.88 99 ASN A O 1
ATOM 777 N N . PRO A 1 100 ? -6.986 -1.995 -12.145 1.00 79.12 100 PRO A N 1
ATOM 778 C CA . PRO A 1 100 ? -7.994 -1.058 -12.651 1.00 79.12 100 PRO A CA 1
ATOM 779 C C . PRO A 1 100 ? -7.640 0.415 -12.380 1.00 79.12 100 PRO A C 1
ATOM 781 O O . PRO A 1 100 ? -8.148 1.313 -13.052 1.00 79.12 100 PRO A O 1
ATOM 784 N N . ALA A 1 101 ? -6.754 0.694 -11.414 1.00 78.69 101 ALA A N 1
ATOM 785 C CA . ALA A 1 101 ? -6.261 2.048 -11.179 1.00 78.69 101 ALA A CA 1
ATOM 786 C C . ALA A 1 101 ? -5.358 2.545 -12.322 1.00 78.69 101 ALA A C 1
ATOM 788 O O . ALA A 1 101 ? -5.293 3.751 -12.565 1.00 78.69 101 ALA A O 1
ATOM 789 N N . ASP A 1 102 ? -4.686 1.637 -13.034 1.00 77.62 102 ASP A N 1
ATOM 790 C CA . ASP A 1 102 ? -3.835 1.979 -14.171 1.00 77.62 102 ASP A CA 1
ATOM 791 C C . ASP A 1 102 ? -4.684 2.430 -15.367 1.00 77.62 102 ASP A C 1
ATOM 793 O O . ASP A 1 102 ? -4.387 3.457 -15.978 1.00 77.62 102 ASP A O 1
ATOM 797 N N . ASP A 1 103 ? -5.802 1.753 -15.637 1.00 76.31 103 ASP A N 1
ATOM 798 C CA . ASP A 1 103 ? -6.791 2.188 -16.634 1.00 76.31 103 ASP A CA 1
ATOM 799 C C . ASP A 1 103 ? -7.372 3.567 -16.330 1.00 76.31 103 ASP A C 1
ATOM 801 O O . ASP A 1 103 ? -7.439 4.430 -17.211 1.00 76.31 103 ASP A O 1
ATOM 805 N N . ALA A 1 104 ? -7.712 3.814 -15.062 1.00 74.31 104 ALA A N 1
ATOM 806 C CA . ALA A 1 104 ? -8.173 5.124 -14.616 1.00 74.31 104 ALA A CA 1
ATOM 807 C C . ALA A 1 104 ? -7.087 6.211 -14.747 1.00 74.31 104 ALA A C 1
ATOM 809 O O . ALA A 1 104 ? -7.405 7.386 -14.925 1.00 74.31 104 ALA A O 1
ATOM 810 N N . SER A 1 105 ? -5.804 5.842 -14.666 1.00 73.62 105 SER A N 1
ATOM 811 C CA . SER A 1 105 ? -4.681 6.780 -14.776 1.00 73.62 105 SER A CA 1
ATOM 812 C C . SER A 1 105 ? -4.239 7.065 -16.217 1.00 73.62 105 SER A C 1
ATOM 814 O O . SER A 1 105 ? -3.654 8.123 -16.468 1.00 73.62 105 SER A O 1
ATOM 816 N N . ARG A 1 106 ? -4.530 6.144 -17.149 1.00 72.25 106 ARG A N 1
ATOM 817 C CA . ARG A 1 106 ? -4.152 6.195 -18.573 1.00 72.25 106 ARG A CA 1
ATOM 818 C C . ARG A 1 106 ? -5.248 6.728 -19.501 1.00 72.25 106 ARG A C 1
ATOM 820 O O . ARG A 1 106 ? -4.997 6.839 -20.697 1.00 72.25 106 ARG A O 1
ATOM 827 N N . ASP A 1 107 ? -6.417 7.073 -18.959 1.00 70.81 107 ASP A N 1
ATOM 828 C CA . ASP A 1 107 ? -7.583 7.560 -19.715 1.00 70.81 107 ASP A CA 1
ATOM 829 C C . ASP A 1 107 ? -8.006 6.573 -20.823 1.00 70.81 107 ASP A C 1
ATOM 831 O O . ASP A 1 107 ? -8.144 6.905 -22.002 1.00 70.81 107 ASP A O 1
ATOM 835 N N . VAL A 1 108 ? -8.134 5.298 -20.439 1.00 74.19 108 VAL A N 1
ATOM 836 C CA . VAL A 1 108 ? -8.468 4.208 -21.361 1.00 74.19 108 VAL A CA 1
ATOM 837 C C . VAL A 1 108 ? -9.950 4.295 -21.757 1.00 74.19 108 VAL A C 1
ATOM 839 O O . VAL A 1 108 ? -10.812 4.450 -20.888 1.00 74.19 108 VAL A O 1
ATOM 842 N N . PRO A 1 109 ? -10.298 4.194 -23.057 1.00 78.12 109 PRO A N 1
ATOM 843 C CA . PRO A 1 109 ? -11.693 4.226 -23.485 1.00 78.12 109 PRO A CA 1
ATOM 844 C C . PRO A 1 109 ? -12.475 3.041 -22.905 1.00 78.12 109 PRO A C 1
ATOM 846 O O . PRO A 1 109 ? -11.948 1.940 -22.782 1.00 78.12 109 PRO A O 1
ATOM 849 N N . ALA A 1 110 ? -13.759 3.256 -22.599 1.00 78.19 110 ALA A N 1
ATOM 850 C CA . ALA A 1 110 ? -14.594 2.305 -21.854 1.00 78.19 110 ALA A CA 1
ATOM 851 C C . ALA A 1 110 ? -14.648 0.885 -22.454 1.00 78.19 110 ALA A C 1
ATOM 853 O O . ALA A 1 110 ? -14.810 -0.089 -21.730 1.00 78.19 110 ALA A O 1
ATOM 854 N N . ASN A 1 111 ? -14.494 0.757 -23.774 1.00 83.44 111 ASN A N 1
ATOM 855 C CA . ASN A 1 111 ? -14.475 -0.527 -24.482 1.00 83.44 111 ASN A CA 1
ATOM 856 C C . ASN A 1 111 ? -13.125 -1.266 -24.418 1.00 83.44 111 ASN A C 1
ATOM 858 O O . ASN A 1 111 ? -12.984 -2.317 -25.039 1.00 83.44 111 ASN A O 1
ATOM 862 N N . LYS A 1 112 ? -12.130 -0.698 -23.736 1.00 74.19 112 LYS A N 1
ATOM 863 C CA . LYS A 1 112 ? -10.789 -1.260 -23.541 1.00 74.19 112 LYS A CA 1
ATOM 864 C C . LYS A 1 112 ? -10.414 -1.397 -22.064 1.00 74.19 112 LYS A C 1
ATOM 866 O O . LYS A 1 112 ? -9.250 -1.664 -21.785 1.00 74.19 112 LYS A O 1
ATOM 871 N N . LEU A 1 113 ? -11.374 -1.198 -21.161 1.00 74.88 113 LEU A N 1
ATOM 872 C CA . LEU A 1 113 ? -11.178 -1.474 -19.742 1.00 74.88 113 LEU A CA 1
ATOM 873 C C . LEU A 1 113 ? -10.987 -2.980 -19.530 1.00 74.88 113 LEU A C 1
ATOM 875 O O . LEU A 1 113 ? -11.609 -3.774 -20.245 1.00 74.88 113 LEU A O 1
ATOM 879 N N . HIS A 1 114 ? -10.123 -3.350 -18.586 1.00 65.94 114 HIS A N 1
ATOM 880 C CA . HIS A 1 114 ? -9.929 -4.754 -18.198 1.00 65.94 114 HIS A CA 1
ATOM 881 C C . HIS A 1 114 ? -11.157 -5.368 -17.510 1.00 65.94 114 HIS A C 1
ATOM 883 O O . HIS A 1 114 ? -11.885 -4.632 -16.800 1.00 65.94 114 HIS A O 1
#

Radius of gyration: 16.86 Å; chains: 1; bounding box: 60×32×35 Å

pLDDT: mean 73.13, std 22.83, range [23.47, 92.38]

Organism: Trichuris muris (NCBI:txid70415)

Foldseek 3Di:
DDDDDDDDPDVDPDDDDDDPPPPPPDQLVVLLVVLVVVVVCCVPDPDDDPAAAAEDQDPVLLCVLVDVDDDPPVSVVSSVSNVVRDHSVSYDYDHLLRDQVNCVVVVPPPVPRD